Protein AF-A0A821K3S6-F1 (afdb_monomer)

Organism: NCBI:txid392032

Radius of gyr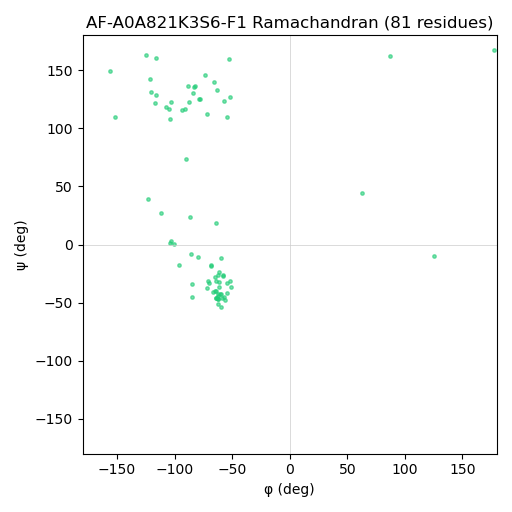ation: 14.45 Å; Cα contacts (8 Å, |Δi|>4): 67; chains: 1; bounding box: 33×33×40 Å

Structure (mmCIF, N/CA/C/O backbone):
data_AF-A0A821K3S6-F1
#
_entry.id   AF-A0A821K3S6-F1
#
loop_
_atom_site.group_PDB
_atom_site.id
_atom_site.type_symbol
_atom_site.label_atom_id
_atom_site.label_alt_id
_atom_site.label_comp_id
_atom_site.label_asym_id
_atom_site.label_entity_id
_atom_site.label_seq_id
_atom_site.pdbx_PDB_ins_code
_atom_site.Cartn_x
_atom_site.Cartn_y
_atom_site.Cartn_z
_atom_site.occupancy
_atom_site.B_iso_or_equiv
_atom_site.auth_seq_id
_atom_site.auth_comp_id
_atom_site.auth_asym_id
_atom_site.auth_atom_id
_atom_site.pdbx_PDB_model_num
ATOM 1 N N . VAL A 1 1 ? 9.768 -6.827 3.029 1.00 72.25 1 VAL A N 1
ATOM 2 C CA . VAL A 1 1 ? 9.310 -6.488 4.395 1.00 72.25 1 VAL A CA 1
ATOM 3 C C . VAL A 1 1 ? 7.891 -6.983 4.501 1.00 72.25 1 VAL A C 1
ATOM 5 O O . VAL A 1 1 ? 7.116 -6.631 3.624 1.00 72.25 1 VAL A O 1
ATOM 8 N N . ASP A 1 2 ? 7.591 -7.835 5.476 1.00 76.50 2 ASP A N 1
ATOM 9 C CA . ASP A 1 2 ? 6.214 -8.254 5.741 1.00 76.50 2 ASP A CA 1
ATOM 10 C C . ASP A 1 2 ? 5.576 -7.270 6.728 1.00 76.50 2 ASP A C 1
ATOM 12 O O . ASP A 1 2 ? 6.237 -6.836 7.679 1.00 76.50 2 ASP A O 1
ATOM 16 N N . THR A 1 3 ? 4.337 -6.866 6.470 1.00 69.12 3 THR A N 1
ATOM 17 C CA . THR A 1 3 ? 3.640 -5.851 7.266 1.00 69.12 3 THR A CA 1
ATOM 18 C C . THR A 1 3 ? 2.363 -6.445 7.850 1.00 69.12 3 THR A C 1
ATOM 20 O O . THR A 1 3 ? 1.577 -7.009 7.089 1.00 69.12 3 THR A O 1
ATOM 23 N N . PRO A 1 4 ? 2.106 -6.276 9.162 1.00 69.25 4 PRO A N 1
ATOM 24 C CA . PRO A 1 4 ? 0.803 -6.582 9.748 1.00 69.25 4 PRO A CA 1
ATOM 25 C C . PRO A 1 4 ? -0.329 -5.868 8.998 1.00 69.25 4 PRO A C 1
ATOM 27 O O . PRO A 1 4 ? -0.091 -4.852 8.340 1.00 69.25 4 PRO A O 1
ATOM 30 N N . GLY A 1 5 ? -1.563 -6.361 9.133 1.00 68.38 5 GLY A N 1
ATOM 31 C CA . GLY A 1 5 ? -2.729 -5.757 8.487 1.00 68.38 5 GLY A CA 1
ATOM 32 C C . GLY A 1 5 ? -2.834 -4.253 8.766 1.00 68.38 5 GLY A C 1
ATOM 33 O O . GLY A 1 5 ? -2.829 -3.821 9.917 1.00 68.38 5 GLY A O 1
ATOM 34 N N . PHE A 1 6 ? -2.945 -3.448 7.704 1.00 66.44 6 PHE A N 1
ATOM 35 C CA . PHE A 1 6 ? -3.043 -1.983 7.794 1.00 66.44 6 PHE A CA 1
ATOM 36 C C . PHE A 1 6 ? -4.282 -1.492 8.559 1.00 66.44 6 PHE A C 1
ATOM 38 O O . PHE A 1 6 ? -4.278 -0.375 9.078 1.00 66.44 6 PHE A O 1
ATOM 45 N N . PHE A 1 7 ? -5.320 -2.327 8.624 1.00 62.25 7 PHE A N 1
ATOM 46 C CA . PHE A 1 7 ? -6.638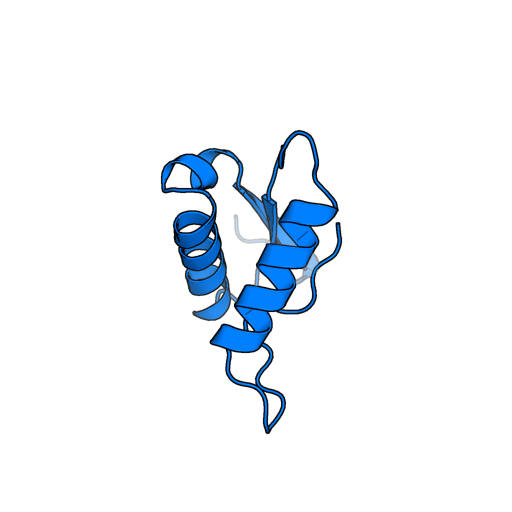 -2.032 9.189 1.00 62.25 7 PHE A CA 1
ATOM 47 C C . PHE A 1 7 ? -7.012 -3.022 10.296 1.00 62.25 7 PHE A C 1
ATOM 49 O O . PHE A 1 7 ? -8.147 -3.478 10.377 1.00 62.25 7 PHE A O 1
ATOM 56 N N . ASP A 1 8 ? -6.042 -3.398 11.130 1.00 62.09 8 ASP A N 1
ATOM 57 C CA . ASP A 1 8 ? -6.274 -4.330 12.231 1.00 62.09 8 ASP A CA 1
ATOM 58 C C . ASP A 1 8 ? -7.098 -3.657 13.348 1.00 62.09 8 ASP A C 1
ATOM 60 O O . ASP A 1 8 ? -6.636 -2.724 14.007 1.00 62.09 8 ASP A O 1
ATOM 64 N N . THR A 1 9 ? -8.341 -4.107 13.547 1.00 54.31 9 THR A N 1
ATOM 65 C CA . THR A 1 9 ? -9.339 -3.486 14.441 1.00 54.31 9 THR A CA 1
ATOM 66 C C . THR A 1 9 ? -9.245 -3.953 15.895 1.00 54.31 9 THR A C 1
ATOM 68 O O . THR A 1 9 ? -10.240 -3.906 16.618 1.00 54.31 9 THR A O 1
ATOM 71 N N . ASN A 1 10 ? -8.086 -4.438 16.346 1.00 57.53 10 ASN A N 1
ATOM 72 C CA . ASN A 1 10 ? -7.932 -4.913 17.720 1.00 57.53 10 ASN A CA 1
ATOM 73 C C . ASN A 1 10 ? -8.299 -3.802 18.725 1.00 57.53 10 ASN A C 1
ATOM 75 O O . ASN A 1 10 ? -7.765 -2.689 18.680 1.00 57.53 10 ASN A O 1
ATOM 79 N N . GLU A 1 11 ? -9.254 -4.110 19.610 1.00 50.75 11 GLU A N 1
ATOM 80 C CA . GLU A 1 11 ? -9.904 -3.160 20.514 1.00 50.75 11 GLU A CA 1
ATOM 81 C C . GLU A 1 11 ? -8.870 -2.388 21.353 1.00 50.75 11 GLU A C 1
ATOM 83 O O . GLU A 1 11 ? -8.212 -2.938 22.234 1.00 50.75 11 GLU A O 1
ATOM 88 N N . GLY A 1 12 ? -8.711 -1.090 21.064 1.00 58.47 12 GLY A N 1
ATOM 89 C CA . GLY A 1 12 ? -7.876 -0.168 21.845 1.00 58.47 12 GLY A CA 1
ATOM 90 C C . GLY A 1 12 ? -6.795 0.588 21.066 1.00 58.47 12 GLY A C 1
ATOM 91 O O . GLY A 1 12 ? -6.216 1.533 21.610 1.00 58.47 12 GLY A O 1
ATOM 92 N N . ILE A 1 13 ? -6.533 0.246 19.798 1.00 63.41 13 ILE A N 1
ATOM 93 C CA . ILE A 1 13 ? -5.573 0.970 18.946 1.00 63.41 13 ILE A CA 1
ATOM 94 C C . ILE A 1 13 ? -6.314 1.611 17.766 1.00 63.41 13 ILE A C 1
ATOM 96 O O . ILE A 1 13 ? -7.068 0.957 17.061 1.00 63.41 13 ILE A O 1
ATOM 100 N N . THR A 1 14 ? -6.112 2.914 17.546 1.00 72.56 14 THR A N 1
ATOM 101 C CA . THR A 1 14 ? -6.690 3.609 16.387 1.00 72.56 14 THR A CA 1
ATOM 102 C C . THR A 1 14 ? -5.949 3.229 15.104 1.00 72.56 14 THR A C 1
ATOM 104 O O . THR A 1 14 ? -4.722 3.096 15.117 1.00 72.56 14 THR A O 1
ATOM 107 N N . ASN A 1 15 ? -6.667 3.150 13.977 1.00 75.00 15 ASN A N 1
ATOM 108 C CA . ASN A 1 15 ? -6.080 2.868 12.657 1.00 75.00 15 ASN A CA 1
ATOM 109 C C . ASN A 1 15 ? -4.892 3.789 12.335 1.00 75.00 15 ASN A C 1
ATOM 111 O O . ASN A 1 15 ? -3.889 3.343 11.794 1.00 75.00 15 ASN A O 1
ATOM 115 N N . GLU A 1 16 ? -4.952 5.057 12.750 1.00 79.81 16 GLU A N 1
ATOM 116 C CA . GLU A 1 16 ? -3.859 6.019 12.576 1.00 79.81 16 GLU A CA 1
ATOM 117 C C . GLU A 1 16 ? -2.558 5.587 13.279 1.00 79.81 16 GLU A C 1
ATOM 119 O O . GLU A 1 16 ? -1.473 5.691 12.707 1.00 79.81 16 GLU A O 1
ATOM 124 N N . LYS A 1 17 ? -2.639 5.066 14.511 1.00 79.25 17 LYS A N 1
ATOM 125 C CA . LYS A 1 17 ? -1.452 4.604 15.249 1.00 79.25 17 LYS A CA 1
ATOM 126 C C . LYS A 1 17 ? -0.825 3.379 14.587 1.00 79.25 17 LYS A C 1
ATOM 128 O O . LYS A 1 17 ? 0.402 3.305 14.501 1.00 79.25 17 LYS A O 1
ATOM 133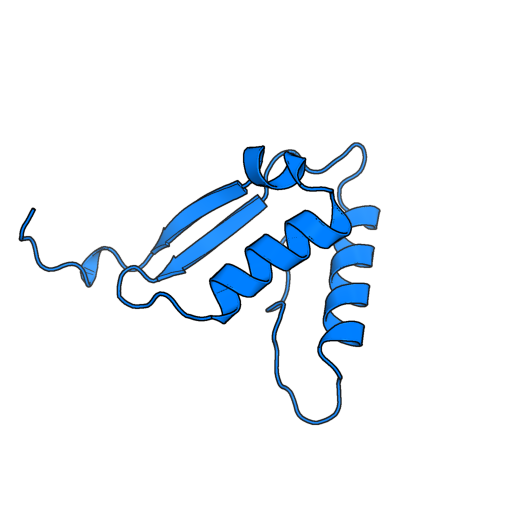 N N . VAL A 1 18 ? -1.652 2.446 14.110 1.00 80.56 18 VAL A N 1
ATOM 134 C CA . VAL A 1 18 ? -1.198 1.257 13.368 1.00 80.56 18 VAL A CA 1
ATOM 135 C C . VAL A 1 18 ? -0.503 1.684 12.076 1.00 80.56 18 VAL A C 1
ATOM 137 O O . VAL A 1 18 ? 0.650 1.325 11.839 1.00 80.56 18 VAL A O 1
ATOM 140 N N . GLN A 1 19 ? -1.158 2.540 11.297 1.00 82.06 19 GLN A N 1
ATOM 141 C CA . GLN A 1 19 ? -0.648 3.090 10.045 1.00 82.06 19 GLN A CA 1
ATOM 142 C C . GLN A 1 19 ? 0.688 3.828 10.213 1.00 82.06 19 GLN A C 1
ATOM 144 O O . GLN A 1 19 ? 1.623 3.585 9.449 1.00 82.06 19 GLN A O 1
ATOM 149 N N . ASN A 1 20 ? 0.819 4.676 11.238 1.00 84.00 20 ASN A N 1
ATOM 150 C CA . ASN A 1 20 ? 2.063 5.399 11.521 1.00 84.00 20 ASN A CA 1
ATOM 151 C C . ASN A 1 20 ? 3.213 4.450 11.887 1.00 84.00 20 ASN A C 1
ATOM 153 O O . ASN A 1 20 ? 4.345 4.643 11.436 1.00 84.00 20 ASN A O 1
ATOM 157 N N . LYS A 1 21 ? 2.930 3.401 12.671 1.00 83.62 21 LYS A N 1
ATOM 158 C CA . LYS A 1 21 ? 3.924 2.376 13.015 1.00 83.62 21 LYS A CA 1
ATOM 159 C C . LYS A 1 21 ? 4.391 1.620 11.772 1.00 83.62 21 LYS A C 1
ATOM 161 O O . LYS A 1 21 ? 5.597 1.455 11.589 1.00 83.62 21 LYS A O 1
ATOM 166 N N . ILE A 1 22 ? 3.459 1.210 10.910 1.00 82.19 22 ILE A N 1
ATOM 167 C CA . ILE A 1 22 ? 3.787 0.500 9.669 1.00 82.19 22 ILE A CA 1
ATOM 168 C C . ILE A 1 22 ? 4.599 1.401 8.734 1.00 82.19 22 ILE A C 1
ATOM 170 O O . ILE A 1 22 ? 5.645 0.976 8.248 1.00 82.19 22 ILE A O 1
ATOM 174 N N . ALA A 1 23 ? 4.188 2.659 8.540 1.00 83.19 23 ALA A N 1
ATOM 175 C CA . ALA A 1 23 ? 4.944 3.616 7.734 1.00 83.19 23 ALA A CA 1
ATOM 176 C C . ALA A 1 23 ? 6.382 3.768 8.252 1.00 83.19 23 ALA A C 1
ATOM 178 O O . ALA A 1 23 ? 7.328 3.647 7.477 1.00 83.19 23 ALA A O 1
ATOM 179 N N . SER A 1 24 ? 6.558 3.949 9.566 1.00 84.62 24 SER A N 1
ATOM 180 C CA . SER A 1 24 ? 7.884 4.040 10.188 1.00 84.62 24 SER A CA 1
ATOM 181 C C . SER A 1 24 ? 8.724 2.776 9.974 1.00 84.62 24 SER A C 1
ATOM 183 O O . SER A 1 24 ? 9.905 2.881 9.641 1.00 84.62 24 SER A O 1
ATOM 185 N N . GLN A 1 25 ? 8.132 1.584 10.106 1.00 83.06 25 GLN A N 1
ATOM 186 C CA . GLN A 1 25 ? 8.836 0.328 9.826 1.00 83.06 25 GLN A CA 1
ATOM 187 C C . GLN A 1 25 ? 9.278 0.231 8.366 1.00 83.06 25 GLN A C 1
ATOM 189 O O . GLN A 1 25 ? 10.426 -0.133 8.117 1.00 83.06 25 GLN A O 1
ATOM 194 N N . ILE A 1 26 ? 8.408 0.589 7.415 1.00 83.12 26 ILE A N 1
ATOM 195 C CA . ILE A 1 26 ? 8.755 0.592 5.990 1.00 83.12 26 ILE A CA 1
ATOM 196 C C . ILE A 1 26 ? 9.936 1.540 5.759 1.00 83.12 26 ILE A C 1
ATOM 198 O O . ILE A 1 26 ? 10.974 1.090 5.283 1.00 83.12 26 ILE A O 1
ATOM 202 N N . PHE A 1 27 ? 9.842 2.802 6.193 1.00 83.69 27 PHE A N 1
ATOM 203 C CA . PHE A 1 27 ? 10.925 3.780 6.021 1.00 83.69 27 PHE A CA 1
ATOM 204 C C . PHE A 1 27 ? 12.268 3.305 6.593 1.00 83.69 27 PHE A C 1
ATOM 206 O O . PHE A 1 27 ? 13.298 3.466 5.941 1.00 83.69 27 PHE A O 1
ATOM 213 N N . ASN A 1 28 ? 12.263 2.685 7.775 1.00 83.62 28 ASN A N 1
ATOM 214 C CA . ASN A 1 28 ? 13.488 2.204 8.416 1.00 83.62 28 ASN A CA 1
ATOM 215 C C . ASN A 1 28 ? 14.098 0.982 7.715 1.00 83.62 28 ASN A C 1
ATOM 217 O O . ASN A 1 28 ? 15.313 0.800 7.745 1.00 83.62 28 ASN A O 1
ATOM 221 N N . MET A 1 29 ? 13.272 0.126 7.112 1.00 81.69 29 MET A N 1
ATOM 222 C CA . MET A 1 29 ? 13.719 -1.152 6.549 1.00 81.69 29 MET A CA 1
ATOM 223 C C . MET A 1 29 ? 14.015 -1.100 5.052 1.00 81.69 29 MET A C 1
ATOM 225 O O . MET A 1 29 ? 14.663 -2.010 4.537 1.00 81.69 29 MET A O 1
ATOM 229 N N . THR A 1 30 ? 13.530 -0.083 4.339 1.00 78.62 30 THR A N 1
ATOM 230 C CA . THR A 1 30 ? 13.573 -0.057 2.872 1.00 78.62 30 THR A CA 1
ATOM 231 C C . THR A 1 30 ? 14.505 1.005 2.309 1.00 78.62 30 THR A C 1
ATOM 233 O O . THR A 1 30 ? 14.265 1.466 1.205 1.00 78.62 30 THR A O 1
ATOM 236 N N . SER A 1 31 ? 15.558 1.422 3.016 1.00 79.56 31 SER A N 1
ATOM 237 C CA . SER A 1 31 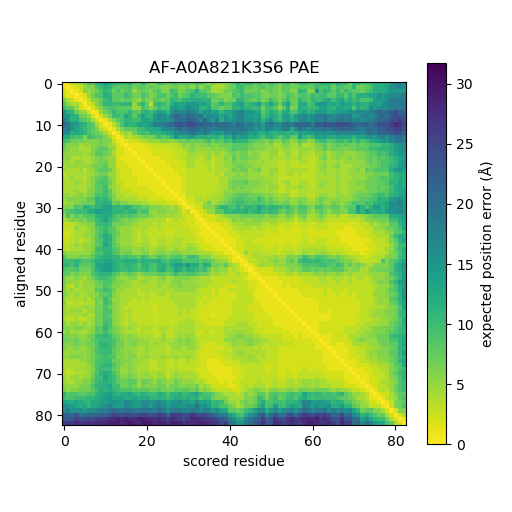? 16.602 2.267 2.408 1.00 79.56 31 SER A CA 1
ATOM 238 C C . SER A 1 31 ? 17.302 1.500 1.271 1.00 79.56 31 SER A C 1
ATOM 240 O O . SER A 1 31 ? 17.649 0.335 1.484 1.00 79.56 31 SER A O 1
ATOM 242 N N . PRO A 1 32 ? 17.515 2.082 0.070 1.00 83.31 32 PRO A N 1
ATOM 243 C CA . PRO A 1 32 ? 17.345 3.490 -0.334 1.00 83.31 32 PRO A CA 1
ATOM 244 C C . PRO A 1 32 ? 15.928 3.897 -0.792 1.00 83.31 32 PRO A C 1
ATOM 246 O O . PRO A 1 32 ? 15.666 5.078 -1.001 1.00 83.31 32 PRO A O 1
ATOM 249 N N . GLY A 1 33 ? 15.015 2.945 -0.959 1.00 81.19 33 GLY A N 1
ATOM 250 C CA . GLY A 1 33 ? 13.607 3.174 -1.275 1.00 81.19 33 GLY A CA 1
ATOM 251 C C . GLY A 1 33 ? 12.840 1.861 -1.468 1.00 81.19 33 GLY A C 1
ATOM 252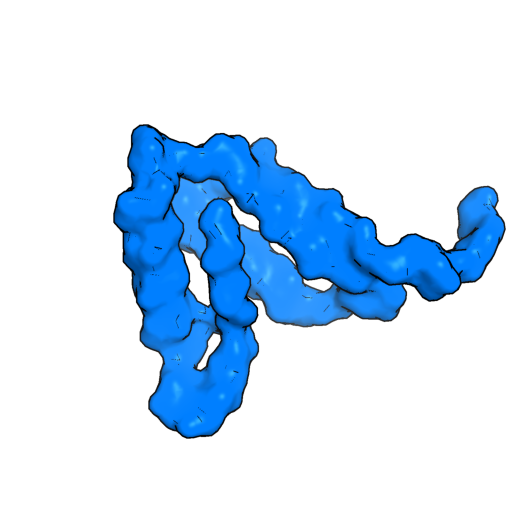 O O . GLY A 1 33 ? 13.422 0.782 -1.598 1.00 81.19 33 GLY A O 1
ATOM 253 N N . VAL A 1 34 ? 11.510 1.948 -1.507 1.00 85.00 34 VAL A N 1
ATOM 254 C CA . VAL A 1 34 ? 10.653 0.807 -1.856 1.00 85.00 34 VAL A CA 1
ATOM 255 C C . VAL A 1 34 ? 10.653 0.621 -3.373 1.00 85.00 34 VAL A C 1
ATOM 257 O O . VAL A 1 34 ? 10.322 1.549 -4.106 1.00 85.00 34 VAL A O 1
ATOM 260 N N . HIS A 1 35 ? 10.986 -0.583 -3.843 1.00 88.00 35 HIS A N 1
ATOM 261 C CA . HIS A 1 35 ? 10.945 -0.919 -5.272 1.00 88.00 35 HIS A CA 1
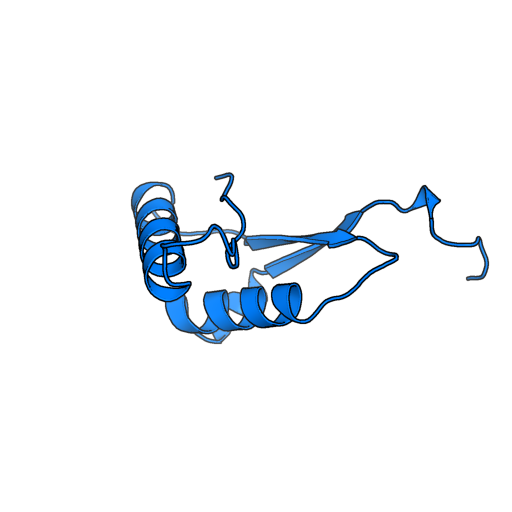ATOM 262 C C . HIS A 1 35 ? 9.554 -1.358 -5.743 1.00 88.00 35 HIS A C 1
ATOM 264 O O . HIS A 1 35 ? 9.189 -1.103 -6.884 1.00 88.00 35 HIS A O 1
ATOM 270 N N . ALA A 1 36 ? 8.790 -2.035 -4.884 1.00 90.31 36 ALA A N 1
ATOM 271 C CA . ALA A 1 36 ? 7.439 -2.490 -5.183 1.00 90.31 36 ALA A CA 1
ATOM 272 C C . ALA A 1 36 ? 6.623 -2.681 -3.898 1.00 90.31 36 ALA A C 1
ATOM 274 O O . ALA A 1 36 ? 7.169 -3.064 -2.860 1.00 90.31 36 ALA A O 1
ATOM 275 N N . PHE A 1 37 ? 5.314 -2.463 -3.996 1.00 89.19 37 PHE A N 1
ATOM 276 C CA . PHE A 1 37 ? 4.323 -2.823 -2.986 1.00 89.19 37 PHE A CA 1
ATOM 277 C C . PHE A 1 37 ? 3.527 -4.018 -3.500 1.00 89.19 37 PHE A C 1
ATOM 279 O O . PHE A 1 37 ? 2.865 -3.914 -4.530 1.00 89.19 37 PHE A O 1
ATOM 286 N N . LEU A 1 38 ? 3.584 -5.148 -2.799 1.00 91.25 38 LEU A N 1
ATOM 287 C CA . LEU A 1 38 ? 2.794 -6.323 -3.152 1.00 91.25 38 LEU A CA 1
ATOM 288 C C . LEU A 1 38 ? 1.491 -6.299 -2.354 1.00 91.25 38 LEU A C 1
ATOM 290 O O . LEU A 1 38 ? 1.518 -6.356 -1.126 1.00 91.25 38 LEU A O 1
ATOM 294 N N . ILE A 1 39 ? 0.364 -6.185 -3.053 1.00 88.81 39 ILE A N 1
ATOM 295 C CA . ILE A 1 39 ? -0.976 -6.154 -2.462 1.00 88.81 39 ILE A CA 1
ATOM 296 C C . ILE A 1 39 ? -1.609 -7.516 -2.707 1.00 88.81 39 ILE A C 1
ATOM 298 O O . ILE A 1 39 ? -1.937 -7.857 -3.841 1.00 88.81 39 ILE A O 1
ATOM 302 N N . VAL A 1 40 ? -1.732 -8.305 -1.645 1.00 87.56 40 VAL A N 1
ATOM 303 C CA . VAL A 1 40 ? -2.254 -9.671 -1.710 1.00 87.56 40 VAL A CA 1
ATOM 304 C C . VAL A 1 40 ? -3.761 -9.632 -1.492 1.00 87.56 40 VAL A C 1
ATOM 306 O O . VAL A 1 40 ? -4.220 -9.244 -0.422 1.00 87.56 40 VAL A O 1
ATOM 309 N N . VAL A 1 41 ? -4.518 -10.033 -2.508 1.00 88.00 41 VAL A N 1
ATOM 310 C CA . VAL A 1 41 ? -5.986 -10.010 -2.524 1.00 88.00 41 VAL A CA 1
ATOM 311 C C . VAL A 1 41 ? -6.487 -11.429 -2.751 1.00 88.00 41 VAL A C 1
ATOM 313 O O . VAL A 1 41 ? -5.872 -12.202 -3.491 1.00 88.00 41 VAL A O 1
ATOM 316 N N . ARG A 1 42 ? -7.589 -11.815 -2.105 1.00 86.31 42 ARG A N 1
ATOM 317 C CA . ARG A 1 42 ? -8.235 -13.093 -2.419 1.00 86.31 42 ARG A CA 1
ATOM 318 C C . ARG A 1 42 ? -9.146 -12.916 -3.619 1.00 86.31 42 ARG A C 1
ATOM 320 O O . ARG A 1 42 ? -9.884 -11.942 -3.698 1.00 86.31 42 ARG A O 1
ATOM 327 N N . VAL A 1 43 ? -9.099 -13.855 -4.549 1.00 83.25 43 VAL A N 1
ATOM 328 C CA . VAL A 1 43 ? -9.834 -13.728 -5.807 1.00 83.25 43 VAL A CA 1
ATOM 329 C C . VAL A 1 43 ? -11.357 -13.727 -5.620 1.00 83.25 43 VAL A C 1
ATOM 331 O O . VAL A 1 43 ? -12.070 -13.068 -6.367 1.00 83.25 43 VAL A O 1
ATOM 334 N N . ASP A 1 44 ? -11.842 -14.384 -4.567 1.00 80.81 44 ASP A N 1
ATOM 335 C CA . ASP A 1 44 ? -13.257 -14.475 -4.197 1.00 80.81 44 ASP A CA 1
ATOM 336 C C . ASP A 1 44 ? -13.785 -13.230 -3.466 1.00 80.81 44 ASP A C 1
ATOM 338 O O . ASP A 1 44 ? -14.988 -13.105 -3.221 1.00 80.81 44 ASP A O 1
ATOM 342 N N . ARG A 1 45 ? -12.898 -12.319 -3.050 1.00 76.69 45 ARG A N 1
ATOM 343 C CA . ARG A 1 45 ? -13.258 -11.238 -2.137 1.00 76.69 45 ARG A CA 1
ATOM 344 C C . ARG A 1 45 ? -12.379 -10.009 -2.339 1.00 76.69 45 ARG A C 1
ATOM 346 O O . ARG A 1 45 ? -11.236 -9.982 -1.898 1.00 76.69 45 ARG A O 1
ATOM 353 N N . PHE A 1 46 ? -12.992 -8.963 -2.890 1.00 79.38 46 PHE A N 1
ATOM 354 C CA . PHE A 1 46 ? -12.484 -7.595 -2.827 1.00 79.38 46 PHE A CA 1
ATOM 355 C C . PHE A 1 46 ? -13.274 -6.797 -1.780 1.00 79.38 46 PHE A C 1
ATOM 357 O O . PHE A 1 46 ? -14.503 -6.706 -1.848 1.00 79.38 46 PHE A O 1
ATOM 364 N N . THR A 1 47 ? -12.589 -6.240 -0.794 1.00 83.38 47 THR A N 1
ATOM 365 C CA . THR A 1 47 ? -13.119 -5.500 0.344 1.00 83.38 47 THR A CA 1
ATOM 366 C C . THR A 1 47 ? -12.666 -4.036 0.336 1.00 83.38 47 THR A C 1
ATOM 368 O O . THR A 1 47 ? -11.688 -3.666 -0.323 1.00 83.38 47 THR A O 1
ATOM 371 N N . PRO A 1 48 ? -13.368 -3.154 1.073 1.00 84.56 48 PRO A N 1
ATOM 372 C CA . PRO A 1 48 ? -12.953 -1.760 1.232 1.00 84.56 48 PRO A CA 1
ATOM 373 C C . PRO A 1 48 ? -11.513 -1.598 1.744 1.00 84.56 48 PRO A C 1
ATOM 375 O O . PRO A 1 48 ? -10.815 -0.683 1.313 1.00 84.56 48 PRO A O 1
ATOM 378 N N . GLU A 1 49 ? -11.037 -2.513 2.590 1.00 82.06 49 GLU A N 1
ATOM 379 C CA . GLU A 1 49 ? -9.697 -2.479 3.182 1.00 82.06 49 GLU A CA 1
ATOM 380 C C . GLU A 1 49 ? -8.572 -2.554 2.131 1.00 82.06 49 GLU A C 1
ATOM 382 O O . GLU A 1 49 ? -7.516 -1.935 2.303 1.00 82.06 49 GLU A O 1
ATOM 387 N N . GLU A 1 50 ? -8.773 -3.257 1.011 1.00 83.81 50 GLU A N 1
ATOM 388 C CA . GLU A 1 50 ? -7.768 -3.299 -0.060 1.00 83.81 50 GLU A CA 1
ATOM 389 C C . GLU A 1 50 ? -7.685 -1.973 -0.819 1.00 83.81 50 GLU A C 1
ATOM 391 O O . GLU A 1 50 ? -6.589 -1.503 -1.144 1.00 83.81 50 GLU A O 1
ATOM 396 N N . LYS A 1 51 ? -8.827 -1.310 -1.033 1.00 85.75 51 LYS A N 1
ATOM 397 C CA . LYS A 1 51 ? -8.852 0.052 -1.580 1.00 85.75 51 LYS A CA 1
ATOM 398 C C . LYS A 1 51 ? -8.181 1.035 -0.621 1.00 85.75 51 LYS A C 1
ATOM 400 O O . LYS A 1 51 ? -7.328 1.818 -1.047 1.00 85.75 51 LYS A O 1
ATOM 405 N N . ASP A 1 52 ? -8.512 0.953 0.662 1.00 87.81 52 ASP A N 1
ATOM 406 C CA . ASP A 1 52 ? -7.946 1.831 1.682 1.00 87.81 52 ASP A CA 1
ATOM 407 C C . ASP A 1 52 ? -6.429 1.620 1.825 1.00 87.81 52 ASP A C 1
ATOM 409 O O . ASP A 1 52 ? -5.691 2.577 2.068 1.00 87.81 52 ASP A O 1
ATOM 413 N N . THR A 1 53 ? -5.928 0.400 1.589 1.00 86.75 53 THR A N 1
ATOM 414 C CA . THR A 1 53 ? -4.484 0.104 1.538 1.00 86.75 53 THR A CA 1
ATOM 415 C C . THR A 1 53 ? -3.801 0.868 0.404 1.00 86.75 53 THR A C 1
ATOM 417 O O . THR A 1 53 ? -2.770 1.513 0.614 1.00 86.75 53 THR A O 1
ATOM 420 N N . VAL A 1 54 ? -4.381 0.848 -0.800 1.00 88.38 54 VAL A N 1
ATOM 421 C CA . VAL A 1 54 ? -3.848 1.591 -1.953 1.00 88.38 54 VAL A CA 1
ATOM 422 C C . VAL A 1 54 ? -3.855 3.097 -1.681 1.00 88.38 54 VAL A C 1
ATOM 424 O O . VAL A 1 54 ? -2.882 3.791 -1.991 1.00 88.38 54 VAL A O 1
ATOM 427 N N . ASP A 1 55 ? -4.929 3.615 -1.090 1.00 90.19 55 ASP A N 1
ATOM 428 C CA . ASP A 1 55 ? -5.045 5.040 -0.778 1.00 90.19 55 ASP A CA 1
ATOM 429 C C . ASP A 1 55 ? -4.094 5.460 0.353 1.00 90.19 55 ASP A C 1
ATOM 431 O O . ASP A 1 55 ? -3.496 6.539 0.288 1.00 90.19 55 ASP A O 1
ATOM 435 N N . PHE A 1 56 ? -3.837 4.577 1.320 1.00 87.25 56 PHE A N 1
ATOM 436 C CA . PHE A 1 56 ? -2.798 4.772 2.326 1.00 87.25 56 PHE A CA 1
ATOM 437 C C . PHE A 1 56 ? -1.395 4.849 1.703 1.00 87.25 56 PHE A C 1
ATOM 439 O O . PHE A 1 56 ? -0.642 5.782 1.993 1.00 87.25 56 PHE A O 1
ATOM 446 N N . ILE A 1 57 ? -1.051 3.931 0.793 1.00 88.44 57 ILE A N 1
ATOM 447 C CA . ILE A 1 57 ? 0.242 3.950 0.087 1.00 88.44 57 ILE A CA 1
ATOM 448 C C . ILE A 1 57 ? 0.414 5.269 -0.677 1.00 88.44 57 ILE A C 1
ATOM 450 O O . ILE A 1 57 ? 1.455 5.920 -0.556 1.00 88.44 57 ILE A O 1
ATOM 454 N N . LYS A 1 58 ? -0.618 5.716 -1.406 1.00 90.38 58 LYS A N 1
ATOM 455 C CA . LYS A 1 58 ? -0.597 7.011 -2.110 1.00 90.38 58 LYS A CA 1
ATOM 456 C C . LYS A 1 58 ? -0.437 8.193 -1.153 1.00 90.38 58 LYS A C 1
ATOM 458 O O . LYS A 1 58 ? 0.234 9.161 -1.502 1.00 90.38 58 LYS A O 1
ATOM 463 N N . LYS A 1 59 ? -1.045 8.137 0.036 1.00 89.44 59 LYS A N 1
ATOM 464 C CA . LYS A 1 59 ? -0.940 9.191 1.056 1.00 89.44 59 LYS A CA 1
ATOM 465 C C . LYS A 1 59 ? 0.487 9.325 1.594 1.00 89.44 59 LYS A C 1
ATOM 467 O O . LYS A 1 59 ? 0.938 10.447 1.803 1.00 89.44 59 LYS A O 1
ATOM 472 N N . ILE A 1 60 ? 1.191 8.211 1.806 1.00 84.50 60 ILE A N 1
ATOM 473 C CA . ILE A 1 60 ? 2.544 8.210 2.388 1.00 84.50 60 ILE A CA 1
ATOM 474 C C . ILE A 1 60 ? 3.634 8.449 1.337 1.00 84.50 60 ILE A C 1
ATOM 476 O O . ILE A 1 60 ? 4.543 9.243 1.565 1.00 84.50 60 ILE A O 1
ATOM 480 N N . PHE A 1 61 ? 3.549 7.776 0.189 1.00 84.88 61 PHE A N 1
ATOM 481 C CA . PHE A 1 61 ? 4.606 7.765 -0.833 1.00 84.88 61 PHE A CA 1
ATOM 482 C C . PHE A 1 61 ? 4.285 8.649 -2.051 1.00 84.88 61 PHE A C 1
ATOM 484 O O . PHE A 1 61 ? 5.074 8.738 -2.992 1.00 84.88 61 PHE A O 1
ATOM 491 N N . GLY A 1 62 ? 3.133 9.325 -2.037 1.00 89.69 62 GLY A N 1
ATOM 492 C CA . GLY A 1 62 ? 2.636 10.166 -3.122 1.00 89.69 62 GLY A CA 1
ATOM 493 C C . GLY A 1 62 ? 1.835 9.389 -4.170 1.00 89.69 62 GLY A C 1
ATOM 494 O O . GLY A 1 62 ? 1.941 8.172 -4.309 1.00 89.69 62 GLY A O 1
ATOM 495 N N . ALA A 1 63 ? 1.044 10.106 -4.975 1.00 90.75 63 ALA A N 1
ATOM 496 C CA . ALA A 1 63 ? 0.170 9.503 -5.990 1.00 90.75 63 ALA A CA 1
ATOM 497 C C . ALA A 1 63 ? 0.921 8.632 -7.022 1.00 90.75 63 ALA A C 1
ATOM 499 O O . ALA A 1 63 ? 0.355 7.682 -7.562 1.00 90.75 63 ALA A O 1
ATOM 500 N N . GLY A 1 64 ? 2.205 8.919 -7.272 1.00 89.81 64 GLY A N 1
ATOM 501 C CA . GLY A 1 64 ? 3.063 8.124 -8.155 1.00 89.81 64 GLY A CA 1
ATOM 502 C C . GLY A 1 64 ? 3.398 6.727 -7.622 1.00 89.81 64 GLY A C 1
ATOM 503 O O . GLY A 1 64 ? 3.758 5.861 -8.417 1.00 89.81 64 GLY A O 1
ATOM 504 N N . ALA A 1 65 ? 3.232 6.482 -6.317 1.00 89.25 65 ALA A N 1
ATOM 505 C CA . ALA A 1 65 ? 3.521 5.199 -5.680 1.00 89.25 65 ALA A CA 1
ATOM 506 C C . ALA A 1 65 ? 2.653 4.054 -6.217 1.00 89.25 65 ALA A C 1
ATOM 508 O O . ALA A 1 65 ? 3.101 2.914 -6.256 1.00 89.25 65 ALA A O 1
ATOM 509 N N . ALA A 1 66 ? 1.456 4.368 -6.728 1.00 88.62 66 ALA A N 1
ATOM 510 C CA . ALA A 1 66 ? 0.577 3.388 -7.360 1.00 88.62 66 ALA A CA 1
ATOM 511 C C . ALA A 1 66 ? 1.235 2.671 -8.556 1.00 88.62 66 ALA A C 1
ATOM 513 O O . ALA A 1 66 ? 0.889 1.531 -8.842 1.00 88.62 66 ALA A O 1
ATOM 514 N N . LYS A 1 67 ? 2.216 3.300 -9.225 1.00 90.81 67 LYS A N 1
ATOM 515 C CA . LYS A 1 67 ? 2.982 2.681 -10.325 1.00 90.81 67 LYS A CA 1
ATOM 516 C C . LYS A 1 67 ? 3.889 1.538 -9.865 1.00 90.81 67 LYS A C 1
ATOM 518 O O . LYS A 1 67 ? 4.341 0.759 -10.694 1.00 90.81 67 LYS A O 1
ATOM 523 N N . TYR A 1 68 ? 4.165 1.467 -8.567 1.00 90.12 68 TYR A N 1
ATOM 524 C CA . TYR A 1 68 ? 4.990 0.440 -7.942 1.00 90.12 68 TYR A CA 1
ATOM 525 C C . TYR A 1 68 ? 4.136 -0.607 -7.212 1.00 90.12 68 TYR A C 1
ATOM 527 O O . TYR A 1 68 ? 4.686 -1.501 -6.574 1.00 90.12 68 TYR A O 1
ATOM 535 N N . CYS A 1 69 ? 2.803 -0.514 -7.279 1.00 91.12 69 CYS A N 1
ATOM 536 C CA . CYS A 1 69 ? 1.910 -1.513 -6.704 1.00 91.12 69 CYS A CA 1
ATOM 537 C C . CYS A 1 69 ? 1.708 -2.682 -7.674 1.00 91.12 69 CYS A C 1
ATOM 539 O O . CYS A 1 69 ? 1.347 -2.483 -8.833 1.00 91.12 69 CYS A O 1
ATOM 541 N N . ILE A 1 70 ? 1.885 -3.899 -7.171 1.00 93.06 70 ILE A N 1
ATOM 542 C CA . ILE A 1 70 ? 1.600 -5.153 -7.866 1.00 93.06 70 ILE A CA 1
ATOM 543 C C . ILE A 1 70 ? 0.501 -5.857 -7.077 1.00 93.06 70 ILE A C 1
ATOM 545 O O . ILE A 1 70 ? 0.672 -6.136 -5.891 1.00 93.06 70 ILE A O 1
ATOM 549 N N . VAL A 1 71 ? -0.627 -6.135 -7.727 1.00 89.62 71 VAL A N 1
ATOM 550 C CA . VAL A 1 71 ? -1.719 -6.904 -7.122 1.00 89.62 71 VAL A CA 1
ATOM 551 C C . VAL A 1 71 ? -1.461 -8.385 -7.369 1.00 89.62 71 VAL A C 1
ATOM 553 O O . VAL A 1 71 ? -1.322 -8.807 -8.514 1.00 89.62 71 VAL A O 1
ATOM 556 N N . ILE A 1 72 ? -1.391 -9.162 -6.292 1.00 90.75 72 ILE A N 1
ATOM 557 C CA . ILE A 1 72 ? -1.308 -10.620 -6.332 1.00 90.75 72 ILE A CA 1
ATOM 558 C C . ILE A 1 72 ? -2.672 -11.163 -5.939 1.00 90.75 72 ILE A C 1
ATOM 560 O O . ILE A 1 72 ? -3.116 -10.973 -4.807 1.00 90.75 72 ILE A O 1
ATOM 564 N N . LEU A 1 73 ? -3.312 -11.860 -6.871 1.00 89.12 73 LEU A N 1
ATOM 565 C CA . LEU A 1 73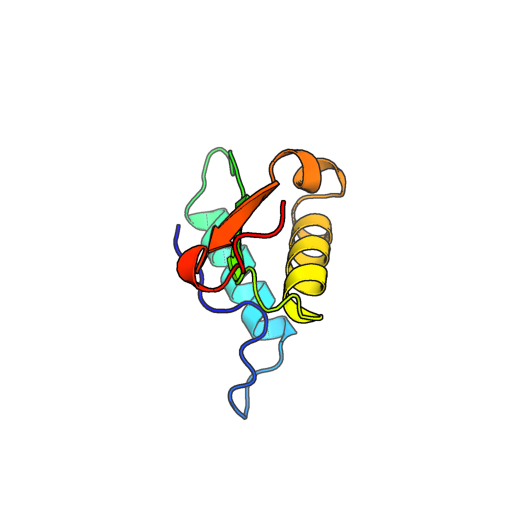 ? -4.523 -12.617 -6.592 1.00 89.12 73 LEU A CA 1
ATOM 566 C C . LEU A 1 73 ? -4.140 -13.972 -5.993 1.00 89.12 73 LEU A C 1
ATOM 568 O O . LEU A 1 73 ? -3.204 -14.627 -6.445 1.00 89.12 73 LEU A O 1
ATOM 572 N N . THR A 1 74 ? -4.853 -14.370 -4.949 1.00 87.69 74 THR A N 1
ATOM 573 C CA . THR A 1 74 ? -4.658 -15.638 -4.239 1.00 87.69 74 THR A CA 1
ATOM 574 C C . THR A 1 74 ? -5.957 -16.423 -4.187 1.00 87.69 74 THR A C 1
ATOM 576 O O . THR A 1 74 ? -7.032 -15.850 -4.364 1.00 87.69 74 THR A O 1
ATOM 579 N N . ARG A 1 75 ? -5.847 -17.723 -3.886 1.00 85.50 75 ARG A N 1
ATOM 580 C CA . ARG A 1 75 ? -6.963 -18.681 -3.896 1.00 85.50 75 ARG 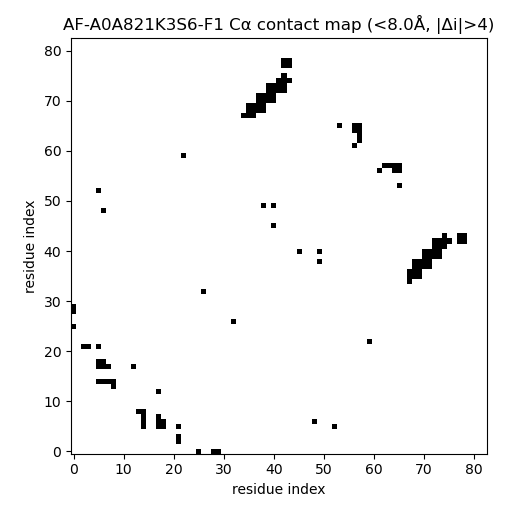A CA 1
ATOM 581 C C . ARG A 1 75 ? -7.598 -18.859 -5.271 1.00 85.50 75 ARG A C 1
ATOM 583 O O . ARG A 1 75 ? -8.813 -18.866 -5.402 1.00 85.50 75 ARG A O 1
ATOM 590 N N . GLU A 1 76 ? -6.749 -18.983 -6.287 1.00 80.44 76 GLU A N 1
ATOM 591 C CA . GLU A 1 76 ? -7.156 -19.282 -7.664 1.00 80.44 76 GLU A CA 1
ATOM 592 C C . GLU A 1 76 ? -8.068 -20.514 -7.749 1.00 80.44 76 GLU A C 1
ATOM 594 O O . GLU A 1 76 ? -8.985 -20.526 -8.551 1.00 80.44 76 GLU A O 1
ATOM 599 N N . ASP A 1 77 ? -7.895 -21.492 -6.856 1.00 81.50 77 ASP A N 1
ATOM 600 C CA . ASP A 1 77 ? -8.740 -22.687 -6.727 1.00 81.50 77 ASP A CA 1
ATOM 601 C C . ASP A 1 77 ? -10.222 -22.400 -6.420 1.00 81.50 77 ASP A C 1
ATOM 603 O O . ASP A 1 77 ? -11.039 -23.316 -6.455 1.00 81.50 77 ASP A O 1
ATOM 607 N N . GLN A 1 78 ? -10.562 -21.156 -6.074 1.00 75.19 78 GLN A N 1
ATOM 608 C CA . GLN A 1 78 ? -11.927 -20.683 -5.820 1.00 75.19 78 GLN A CA 1
ATOM 609 C C . GLN A 1 78 ? -12.526 -19.923 -7.013 1.00 75.19 78 GLN A C 1
ATOM 611 O O . GLN A 1 78 ? -13.643 -19.416 -6.911 1.00 75.19 78 GLN A O 1
ATOM 616 N N . LEU A 1 79 ? -11.785 -19.784 -8.115 1.00 73.62 79 LEU A N 1
ATOM 617 C CA . LEU A 1 79 ? -12.351 -19.359 -9.387 1.00 73.62 79 LEU A CA 1
ATOM 618 C C . LEU A 1 79 ? -13.056 -20.557 -10.020 1.00 73.62 79 LEU A C 1
ATOM 620 O O . LEU A 1 79 ? -12.438 -21.599 -10.220 1.00 73.62 79 LEU A O 1
ATOM 624 N N . ASP A 1 80 ? -14.333 -20.400 -10.357 1.00 70.94 80 ASP A N 1
ATOM 625 C CA . ASP A 1 80 ? -14.983 -21.322 -11.284 1.00 70.94 80 ASP A CA 1
ATOM 626 C C . ASP A 1 80 ? -14.318 -21.168 -12.667 1.00 70.94 80 ASP A C 1
ATOM 628 O O . ASP A 1 80 ? -14.017 -20.048 -13.086 1.00 70.94 80 ASP A O 1
ATOM 632 N N . ASP A 1 81 ? -14.093 -22.278 -13.378 1.00 65.62 81 ASP A N 1
ATOM 633 C CA . ASP A 1 81 ? -13.376 -22.362 -14.669 1.00 65.62 81 ASP A CA 1
ATOM 634 C C . ASP A 1 81 ? -14.062 -21.618 -15.852 1.00 65.62 81 ASP A C 1
ATOM 636 O O . ASP A 1 81 ? -13.771 -21.881 -17.019 1.00 65.62 81 ASP A O 1
ATOM 640 N N . GLU A 1 82 ? -14.986 -20.688 -15.603 1.00 54.81 82 GLU A N 1
ATOM 641 C CA . GLU A 1 82 ? -15.691 -19.929 -16.643 1.00 54.81 82 GLU A CA 1
ATOM 642 C C . GLU A 1 82 ? -14.951 -18.627 -17.010 1.00 54.81 82 GLU A C 1
ATOM 644 O O . GLU A 1 82 ? -15.390 -17.519 -16.688 1.00 54.81 82 GLU A O 1
ATOM 649 N N . PHE A 1 83 ? -13.837 -18.774 -17.735 1.00 50.62 83 PHE A N 1
ATOM 650 C CA . PHE A 1 83 ? -13.273 -17.736 -18.611 1.00 50.62 83 PHE A CA 1
ATOM 651 C C . PHE A 1 83 ? -13.181 -18.231 -20.057 1.00 50.62 83 PHE A C 1
ATOM 653 O O . PHE A 1 83 ? -12.660 -19.347 -20.279 1.00 50.62 83 PHE A O 1
#

Sequence (83 aa):
VDTPGFFDTNEGITNEKVQNKIASQIFNMTSPGVHAFLIVVRVDRFTPEEKDTVDFIKKIFGAGAAKYCIVILTREDQLDDEF

Solvent-accessible surface area (backbone atoms only — not comparable to full-atom values): 5332 Å² total; per-residue (Å²): 136,90,74,78,71,70,77,59,77,58,90,89,55,57,54,67,61,53,40,52,53,50,51,51,51,48,65,73,70,30,74,97,57,80,83,64,45,81,45,80,39,47,68,88,51,90,56,72,67,62,55,50,49,54,51,48,46,23,69,76,65,34,76,71,42,60,79,34,52,44,81,43,77,36,64,68,90,70,56,74,90,86,123

Mean predicted aligned error: 7.0 Å

pLDDT: mean 80.44, std 10.31, range [50.62, 93.06]

Foldseek 3Di:
DDADQLPDPPPPDDSVNSLVVRLVVQVVPAPPHDQADEQEDEPVDDDVSSVVVLVSQCVNVNPCNNVRYDYHYPPPVPDDPDD

Secondary structure (DSSP, 8-state):
-----TT---TT--HHHHHHHHHHHHHHHSTT----EEEEEETTB--HHHHHHHHHHHHHH-GGGGGGEEEEEE-GGGS-S--

InterPro domains:
  IPR006703 AIG1-type guanine nucleotide-binding (G) domain [PF04548] (1-81)
  IPR006703 AIG1-type guanine nucleotide-binding (G) domain [PS51720] (1-83)
  IPR027417 P-loop containing nucleoside triphosphate hydrolase [G3DSA:3.40.50.300] (1-83)
  IPR027417 P-loop containing nucleoside triphosphate hydrolase [SSF52540] (1-83)
  IPR045058 GTPase GIMA/IAN/Toc [PTHR10903] (1-82)

Nearest PDB structures (foldseek):
  3p1j-assembly1_A  TM=8.593E-01  e=6.400E-03  Homo sapiens
  3p1j-assembly2_B  TM=8.555E-01  e=8.335E-03  Homo sapiens
 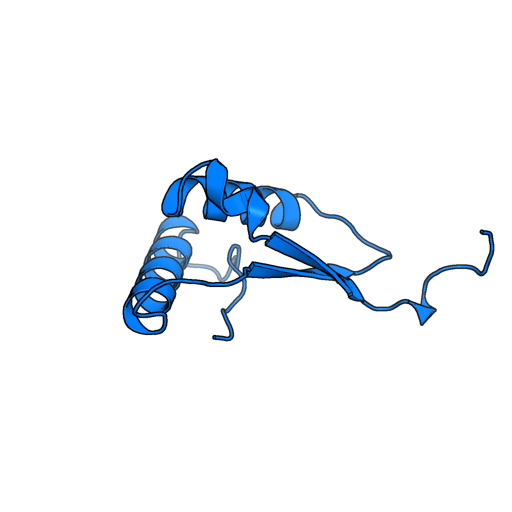 3p1j-assembly1_D  TM=8.715E-01  e=1.967E-02  Homo sapiens
  2xtm-assembly1_A  TM=7.952E-01  e=2.101E-02  Homo sapiens
  3p1j-assembly2_C  TM=7.879E-01  e=6.458E-02  Homo sapiens